Protein AF-0000000075603820 (afdb_homodimer)

Structure (mmCIF, N/CA/C/O backbone):
data_AF-0000000075603820-model_v1
#
loop_
_entity.id
_entity.type
_entity.pdbx_description
1 polymer 'MADS-box domain-containing protein'
#
loop_
_atom_site.group_PDB
_atom_site.id
_atom_site.type_symbol
_atom_site.label_atom_id
_atom_site.label_alt_id
_atom_site.label_comp_id
_atom_site.label_asym_id
_atom_site.label_entity_id
_atom_site.label_seq_id
_atom_site.pdbx_PDB_ins_code
_atom_site.Cartn_x
_atom_site.Cartn_y
_atom_site.Cartn_z
_atom_site.occupancy
_atom_site.B_iso_or_equiv
_atom_site.auth_seq_id
_atom_site.auth_comp_id
_atom_site.auth_asym_id
_atom_site.auth_atom_id
_atom_site.pdbx_PDB_model_num
ATOM 1 N N . MET A 1 1 ? -20.125 -0.866 -19.422 1 30.14 1 MET A N 1
ATOM 2 C CA . MET A 1 1 ? -19.5 -2.16 -19.172 1 30.14 1 MET A CA 1
ATOM 3 C C . MET A 1 1 ? -19.734 -2.625 -17.75 1 30.14 1 MET A C 1
ATOM 5 O O . MET A 1 1 ? -19.328 -1.953 -16.797 1 30.14 1 MET A O 1
ATOM 9 N N . VAL A 1 2 ? -20.828 -3.195 -17.359 1 30.56 2 VAL A N 1
ATOM 10 C CA . VAL A 1 2 ? -21.281 -3.779 -16.094 1 30.56 2 VAL A CA 1
ATOM 11 C C . VAL A 1 2 ? -20.156 -4.578 -15.461 1 30.56 2 VAL A C 1
ATOM 13 O O . VAL A 1 2 ? -19.656 -5.539 -16.047 1 30.56 2 VAL A O 1
ATOM 16 N N . ARG A 1 3 ? -19.062 -3.973 -15.102 1 40.84 3 ARG A N 1
ATOM 17 C CA . ARG A 1 3 ? -17.906 -4.805 -14.773 1 40.84 3 ARG A CA 1
ATOM 18 C C . ARG A 1 3 ? -18.312 -6.004 -13.93 1 40.84 3 ARG A C 1
ATOM 20 O O . ARG A 1 3 ? -18.969 -5.844 -12.898 1 40.84 3 ARG A O 1
ATOM 27 N N . GLY A 1 4 ? -19.016 -6.898 -14.445 1 41.66 4 GLY A N 1
ATOM 28 C CA . GLY A 1 4 ? -19.328 -8.125 -13.734 1 41.66 4 GLY A CA 1
ATOM 29 C C . GLY A 1 4 ? -18.328 -8.461 -12.641 1 41.66 4 GLY A C 1
ATOM 30 O O . GLY A 1 4 ? -17.203 -7.953 -12.648 1 41.66 4 GLY A O 1
ATOM 31 N N . LYS A 1 5 ? -18.906 -8.836 -11.477 1 56.19 5 LYS A N 1
ATOM 32 C CA . LYS A 1 5 ? -18.078 -9.242 -10.352 1 56.19 5 LYS A CA 1
ATOM 33 C C . LYS A 1 5 ? -17 -10.234 -10.797 1 56.19 5 LYS A C 1
ATOM 35 O O . LYS A 1 5 ? -17.281 -11.422 -10.961 1 56.19 5 LYS A O 1
ATOM 40 N N . VAL A 1 6 ? -16.25 -9.922 -11.852 1 62.44 6 VAL A N 1
ATOM 41 C CA . VAL A 1 6 ? -15.211 -10.875 -12.258 1 62.44 6 VAL A CA 1
ATOM 42 C C . VAL A 1 6 ? -14.273 -11.156 -11.094 1 62.44 6 VAL A C 1
ATOM 44 O O . VAL A 1 6 ? -13.867 -10.234 -10.375 1 62.44 6 VAL A O 1
ATOM 47 N N . GLN A 1 7 ? -14.281 -12.43 -10.734 1 79.88 7 GLN A N 1
ATOM 48 C CA . GLN A 1 7 ? -13.352 -12.891 -9.703 1 79.88 7 GLN A CA 1
ATOM 49 C C . GLN A 1 7 ? -11.906 -12.625 -10.109 1 79.88 7 GLN A C 1
ATOM 51 O O . GLN A 1 7 ? -11.516 -12.883 -11.25 1 79.88 7 GLN A O 1
ATOM 56 N N . MET A 1 8 ? -11.297 -11.93 -9.281 1 89.38 8 MET A N 1
ATOM 57 C CA . MET A 1 8 ? -9.867 -11.695 -9.516 1 89.38 8 MET A CA 1
ATOM 58 C C . MET A 1 8 ? -9.086 -13.008 -9.438 1 89.38 8 MET A C 1
ATOM 60 O O . MET A 1 8 ? -9.211 -13.75 -8.469 1 89.38 8 MET A O 1
ATOM 64 N N . ARG A 1 9 ? -8.453 -13.273 -10.617 1 93.19 9 ARG A N 1
ATOM 65 C CA . ARG A 1 9 ? -7.586 -14.445 -10.633 1 93.19 9 ARG A CA 1
ATOM 66 C C . ARG A 1 9 ? -6.176 -14.078 -11.078 1 93.19 9 ARG A C 1
ATOM 68 O O . ARG A 1 9 ? -5.98 -13.086 -11.789 1 93.19 9 ARG A O 1
ATOM 75 N N . ARG A 1 10 ? -5.309 -14.984 -10.641 1 95.5 10 ARG A N 1
ATOM 76 C CA . ARG A 1 10 ? -3.918 -14.797 -11.039 1 95.5 10 ARG A CA 1
ATOM 77 C C . ARG A 1 10 ? -3.766 -14.844 -12.555 1 95.5 10 ARG A C 1
ATOM 79 O O . ARG A 1 10 ? -4.371 -15.68 -13.219 1 95.5 10 ARG A O 1
ATOM 86 N N . ILE A 1 11 ? -2.98 -13.938 -13.031 1 96.62 11 ILE A N 1
ATOM 87 C CA . ILE A 1 11 ? -2.688 -13.914 -14.461 1 96.62 11 ILE A CA 1
ATOM 88 C C . ILE A 1 11 ? -1.784 -15.094 -14.82 1 96.62 11 ILE A C 1
ATOM 90 O O . ILE A 1 11 ? -0.692 -15.242 -14.266 1 96.62 11 ILE A O 1
ATOM 94 N N . GLU A 1 12 ? -2.139 -15.891 -15.758 1 96.44 12 GLU A N 1
ATOM 95 C CA . GLU A 1 12 ? -1.44 -17.125 -16.094 1 96.44 12 GLU A CA 1
ATOM 96 C C . GLU A 1 12 ? -0.228 -16.859 -16.984 1 96.44 12 GLU A C 1
ATOM 98 O O . GLU A 1 12 ? 0.826 -17.469 -16.812 1 96.44 12 GLU A O 1
ATOM 103 N N . ASN A 1 13 ? -0.361 -16.031 -17.969 1 96.75 13 ASN A N 1
ATOM 104 C CA . ASN A 1 13 ? 0.764 -15.688 -18.828 1 96.75 13 ASN A CA 1
ATOM 105 C C . ASN A 1 13 ? 1.834 -14.906 -18.078 1 96.75 13 ASN A C 1
ATOM 107 O O . ASN A 1 13 ? 1.575 -13.797 -17.594 1 96.75 13 ASN A O 1
ATOM 111 N N . PRO A 1 14 ? 3.01 -15.438 -17.984 1 95 14 PRO A N 1
ATOM 112 C CA . PRO A 1 14 ? 4.047 -14.797 -17.172 1 95 14 PRO A CA 1
ATOM 113 C C . PRO A 1 14 ? 4.449 -13.422 -17.703 1 95 14 PRO A C 1
ATOM 115 O O . PRO A 1 14 ? 4.781 -12.531 -16.922 1 95 14 PRO A O 1
ATOM 118 N N . VAL A 1 15 ? 4.438 -13.297 -18.969 1 96.25 15 VAL A N 1
ATOM 119 C CA . VAL A 1 15 ? 4.824 -12.016 -19.578 1 96.25 15 VAL A CA 1
ATOM 120 C C . VAL A 1 15 ? 3.812 -10.938 -19.188 1 96.25 15 VAL A C 1
ATOM 122 O O . VAL A 1 15 ? 4.195 -9.859 -18.734 1 96.25 15 VAL A O 1
ATOM 125 N N . HIS A 1 16 ? 2.57 -11.188 -19.281 1 97.06 16 HIS A N 1
ATOM 126 C CA . HIS A 1 16 ? 1.518 -10.25 -18.906 1 97.06 16 HIS A CA 1
ATOM 127 C C . HIS A 1 16 ? 1.512 -9.992 -17.406 1 97.06 16 HIS A C 1
ATOM 129 O O . HIS A 1 16 ? 1.291 -8.867 -16.969 1 97.06 16 HIS A O 1
ATOM 135 N N . ARG A 1 17 ? 1.738 -11.07 -16.688 1 96.75 17 ARG A N 1
ATOM 136 C CA . ARG A 1 17 ? 1.768 -10.945 -15.242 1 96.75 17 ARG A CA 1
ATOM 137 C C . ARG A 1 17 ? 2.869 -9.992 -14.789 1 96.75 17 ARG A C 1
ATOM 139 O O . ARG A 1 17 ? 2.662 -9.172 -13.898 1 96.75 17 ARG A O 1
ATOM 146 N N . ARG A 1 18 ? 3.91 -10.062 -15.391 1 95.5 18 ARG A N 1
ATOM 147 C CA . ARG A 1 18 ? 5.039 -9.203 -15.055 1 95.5 18 ARG A CA 1
ATOM 148 C C . ARG A 1 18 ? 4.738 -7.746 -15.406 1 95.5 18 ARG A C 1
ATOM 150 O O . ARG A 1 18 ? 5.043 -6.844 -14.625 1 95.5 18 ARG A O 1
ATOM 157 N N . VAL A 1 19 ? 4.145 -7.594 -16.578 1 97.31 19 VAL A N 1
ATOM 158 C CA . VAL A 1 19 ? 3.828 -6.238 -17.016 1 97.31 19 VAL A CA 1
ATOM 159 C C . VAL A 1 19 ? 2.793 -5.621 -16.078 1 97.31 19 VAL A C 1
ATOM 161 O O . VAL A 1 19 ? 2.932 -4.473 -15.656 1 97.31 19 VAL A O 1
ATOM 164 N N . THR A 1 20 ? 1.79 -6.395 -15.758 1 97.31 20 THR A N 1
ATOM 165 C CA . THR A 1 20 ? 0.763 -5.922 -14.844 1 97.31 20 THR A CA 1
ATOM 166 C C . THR A 1 20 ? 1.361 -5.621 -13.469 1 97.31 20 THR A C 1
ATOM 168 O O . THR A 1 20 ? 1.045 -4.598 -12.859 1 97.31 20 THR A O 1
ATOM 171 N N . PHE A 1 21 ? 2.203 -6.449 -13.031 1 97.25 21 PHE A N 1
ATOM 172 C CA . PHE A 1 21 ? 2.852 -6.25 -11.734 1 97.25 21 PHE A CA 1
ATOM 173 C C . PHE A 1 21 ? 3.555 -4.898 -11.688 1 97.25 21 PHE A C 1
ATOM 175 O O . PHE A 1 21 ? 3.367 -4.133 -10.742 1 97.25 21 PHE A O 1
ATOM 182 N N . CYS A 1 22 ? 4.223 -4.543 -12.703 1 96.25 22 CYS A N 1
ATOM 183 C CA . CYS A 1 22 ? 4.977 -3.293 -12.734 1 96.25 22 CYS A CA 1
ATOM 184 C C . CYS A 1 22 ? 4.039 -2.092 -12.727 1 96.25 22 CYS A C 1
ATOM 186 O O . CYS A 1 22 ? 4.254 -1.133 -11.984 1 96.25 22 CYS A O 1
ATOM 188 N N . LYS A 1 23 ? 3.094 -2.256 -13.469 1 97.19 23 LYS A N 1
ATOM 189 C CA . LYS A 1 23 ? 2.164 -1.137 -13.578 1 97.19 23 LYS A CA 1
ATOM 190 C C . LYS A 1 23 ? 1.404 -0.92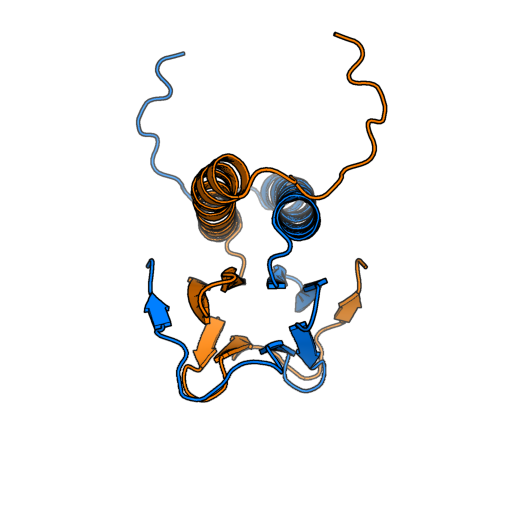3 -12.273 1 97.19 23 LYS A C 1
ATOM 192 O O . LYS A 1 23 ? 1.298 0.205 -11.789 1 97.19 23 LYS A O 1
ATOM 197 N N . ARG A 1 24 ? 0.949 -1.973 -11.781 1 97.69 24 ARG A N 1
ATOM 198 C CA . ARG A 1 24 ? 0.119 -1.865 -10.586 1 97.69 24 ARG A CA 1
ATOM 199 C C . ARG A 1 24 ? 0.962 -1.518 -9.359 1 97.69 24 ARG A C 1
ATOM 201 O O . ARG A 1 24 ? 0.504 -0.803 -8.469 1 97.69 24 ARG A O 1
ATOM 208 N N . ARG A 1 25 ? 2.07 -2.09 -9.312 1 96.12 25 ARG A N 1
ATOM 209 C CA . ARG A 1 25 ? 2.945 -1.755 -8.195 1 96.12 25 ARG A CA 1
ATOM 210 C C . ARG A 1 25 ? 3.234 -0.258 -8.156 1 96.12 25 ARG A C 1
ATOM 212 O O . ARG A 1 25 ? 3.156 0.368 -7.098 1 96.12 25 ARG A O 1
ATOM 219 N N . GLU A 1 26 ? 3.518 0.33 -9.281 1 96.31 26 GLU A N 1
ATOM 220 C CA . GLU A 1 26 ? 3.781 1.764 -9.359 1 96.31 26 GLU A CA 1
ATOM 221 C C . GLU A 1 26 ? 2.557 2.572 -8.938 1 96.31 26 GLU A C 1
ATOM 223 O O . GLU A 1 26 ? 2.676 3.553 -8.203 1 96.31 26 GLU A O 1
ATOM 228 N N . GLY A 1 27 ? 1.451 2.135 -9.422 1 97.06 27 GLY A N 1
ATOM 229 C CA . GLY A 1 27 ? 0.213 2.801 -9.055 1 97.06 27 GLY A CA 1
ATOM 230 C C . GLY A 1 27 ? -0.067 2.756 -7.562 1 97.06 27 GLY A C 1
ATOM 231 O O . GLY A 1 27 ? -0.501 3.75 -6.977 1 97.06 27 GLY A O 1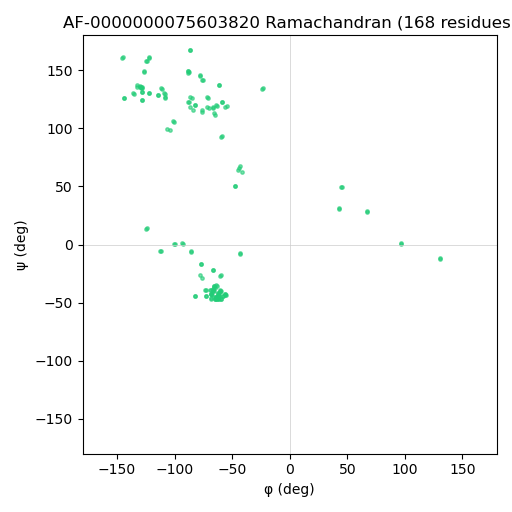
ATOM 232 N N . LEU A 1 28 ? 0.196 1.673 -6.969 1 97.81 28 LEU A N 1
ATOM 233 C CA . LEU A 1 28 ? -0.033 1.489 -5.539 1 97.81 28 LEU A CA 1
ATOM 234 C C . LEU A 1 28 ? 0.849 2.428 -4.723 1 97.81 28 LEU A C 1
ATOM 236 O O . LEU A 1 28 ? 0.364 3.111 -3.816 1 97.81 28 LEU A O 1
ATOM 240 N N . LEU A 1 29 ? 2.109 2.475 -5.09 1 97.06 29 LEU A N 1
ATOM 241 C CA . LEU A 1 29 ? 3.051 3.316 -4.355 1 97.06 29 LEU A CA 1
ATOM 242 C C . LEU A 1 29 ? 2.701 4.793 -4.516 1 97.06 29 LEU A C 1
ATOM 244 O O . LEU A 1 29 ? 2.805 5.566 -3.562 1 97.06 29 LEU A O 1
ATOM 248 N N . LYS A 1 30 ? 2.246 5.117 -5.688 1 96.25 30 LYS A N 1
ATOM 249 C CA . LYS A 1 30 ? 1.826 6.492 -5.93 1 96.25 30 LYS A CA 1
ATOM 250 C C . LYS A 1 30 ? 0.643 6.871 -5.043 1 96.25 30 LYS A C 1
ATOM 252 O O . LYS A 1 30 ? 0.641 7.938 -4.422 1 96.25 30 LYS A O 1
ATOM 257 N N . LYS A 1 31 ? -0.283 5.996 -5.004 1 97.31 31 LYS A N 1
ATOM 258 C CA . LYS A 1 31 ? -1.475 6.266 -4.207 1 97.31 31 LYS A CA 1
ATOM 259 C C . LYS A 1 31 ? -1.137 6.336 -2.721 1 97.31 31 LYS A C 1
ATOM 261 O O . LYS A 1 31 ? -1.752 7.098 -1.972 1 97.31 31 LYS A O 1
ATOM 266 N N . ALA A 1 32 ? -0.251 5.551 -2.332 1 97.5 32 ALA A N 1
ATOM 267 C CA . ALA A 1 32 ? 0.186 5.582 -0.939 1 97.5 32 ALA A CA 1
ATOM 268 C C . ALA A 1 32 ? 0.839 6.918 -0.598 1 97.5 32 ALA A C 1
ATOM 270 O O . ALA A 1 32 ? 0.571 7.496 0.459 1 97.5 32 ALA A O 1
ATOM 271 N N . ARG A 1 33 ? 1.686 7.395 -1.446 1 96.25 33 ARG A N 1
ATOM 272 C CA . ARG A 1 33 ? 2.336 8.688 -1.236 1 96.25 33 ARG A CA 1
ATOM 273 C C . ARG A 1 33 ? 1.313 9.812 -1.194 1 96.25 33 ARG A C 1
ATOM 275 O O . ARG A 1 33 ? 1.405 10.711 -0.353 1 96.25 33 ARG A O 1
ATOM 282 N N . GLU A 1 34 ? 0.442 9.766 -2.047 1 96.38 34 GLU A N 1
ATOM 283 C CA . GLU A 1 34 ? -0.613 10.773 -2.084 1 96.38 34 GLU A CA 1
ATOM 284 C C . GLU A 1 34 ? -1.412 10.781 -0.784 1 96.38 34 GLU A C 1
ATOM 286 O O . GLU A 1 34 ? -1.713 11.852 -0.242 1 96.38 34 GLU A O 1
ATOM 291 N N . LEU A 1 35 ? -1.752 9.625 -0.39 1 97 35 LEU A N 1
ATOM 292 C CA . LEU A 1 35 ? -2.479 9.516 0.871 1 97 35 LEU A CA 1
ATOM 293 C C . LEU A 1 35 ? -1.695 10.164 2.008 1 97 35 LEU A C 1
ATOM 295 O O . LEU A 1 35 ? -2.266 10.891 2.824 1 97 35 LEU A O 1
ATOM 299 N N . SER A 1 36 ? -0.438 9.914 2.014 1 96.5 36 SER A N 1
ATOM 300 C CA . SER A 1 36 ? 0.429 10.469 3.047 1 96.5 36 SER A CA 1
ATOM 301 C C . SER A 1 36 ? 0.434 11.992 3.002 1 96.5 36 SER A C 1
ATOM 303 O O . SER A 1 36 ? 0.294 12.656 4.035 1 96.5 36 SER A O 1
ATOM 305 N N . VAL A 1 37 ? 0.573 12.57 1.875 1 95.81 37 VAL A N 1
ATOM 306 C CA . VAL A 1 37 ? 0.689 14.023 1.721 1 95.81 37 VAL A CA 1
ATOM 307 C C . VAL A 1 37 ? -0.669 14.68 1.963 1 95.81 37 VAL A C 1
ATOM 309 O O . VAL A 1 37 ? -0.771 15.648 2.715 1 95.81 37 VAL A O 1
ATOM 312 N N . LEU A 1 38 ? -1.699 14.141 1.434 1 96.12 38 LEU A N 1
ATOM 313 C CA . LEU A 1 38 ? -3.021 14.75 1.517 1 96.12 38 LEU A CA 1
ATOM 314 C C . LEU A 1 38 ? -3.551 14.711 2.945 1 96.12 38 LEU A C 1
ATOM 316 O O . LEU A 1 38 ? -4.195 15.656 3.4 1 96.12 38 LEU A O 1
ATOM 320 N N . CYS A 1 39 ? -3.275 13.633 3.564 1 96.81 39 CYS A N 1
ATOM 321 C CA . CYS A 1 39 ? -3.936 13.438 4.848 1 96.81 39 CYS A CA 1
ATOM 322 C C . CYS A 1 39 ? -2.93 13.492 5.992 1 96.81 39 CYS A C 1
ATOM 324 O O . CYS A 1 39 ? -3.299 13.336 7.16 1 96.81 39 CYS A O 1
ATOM 326 N N . GLY A 1 40 ? -1.746 13.578 5.68 1 94.19 40 GLY A N 1
ATOM 327 C CA . GLY A 1 40 ? -0.731 13.578 6.723 1 94.19 40 GLY A CA 1
ATOM 328 C C . GLY A 1 40 ? -0.624 12.258 7.453 1 94.19 40 GLY A C 1
ATOM 329 O O . GLY A 1 40 ? -0.369 12.227 8.656 1 94.19 40 GLY A O 1
ATOM 330 N N . ALA A 1 41 ? -0.941 11.258 6.777 1 94.31 41 ALA A N 1
ATOM 331 C CA . ALA A 1 41 ? -0.934 9.93 7.379 1 94.31 41 ALA A CA 1
ATOM 332 C C . ALA A 1 41 ? 0.439 9.273 7.25 1 94.31 41 ALA A C 1
ATOM 334 O O . ALA A 1 41 ? 1.193 9.586 6.32 1 94.31 41 ALA A O 1
ATOM 335 N N . ASP A 1 42 ? 0.821 8.461 8.156 1 93.62 42 ASP A N 1
ATOM 336 C CA . ASP A 1 42 ? 1.977 7.574 8.023 1 93.62 42 ASP A CA 1
ATOM 337 C C . ASP A 1 42 ? 1.617 6.309 7.25 1 93.62 42 ASP A C 1
ATOM 339 O O . ASP A 1 42 ? 0.766 5.531 7.684 1 93.62 42 ASP A O 1
ATOM 343 N N . VAL A 1 43 ? 2.299 6.129 6.156 1 95.38 43 VAL A N 1
ATOM 344 C CA . VAL A 1 43 ? 1.949 5.008 5.289 1 95.38 43 VAL A CA 1
ATOM 345 C C . VAL A 1 43 ? 3.197 4.184 4.98 1 95.38 43 VAL A C 1
ATOM 347 O O . VAL A 1 43 ? 4.246 4.738 4.645 1 95.38 43 VAL A O 1
ATOM 350 N N . GLY A 1 44 ? 3.143 2.873 5.133 1 94.81 44 GLY A N 1
ATOM 351 C CA . GLY A 1 44 ? 4.164 1.919 4.734 1 94.81 44 GLY A CA 1
ATOM 352 C C . GLY A 1 44 ? 3.654 0.866 3.77 1 94.81 44 GLY A C 1
ATOM 353 O O . GLY A 1 44 ? 2.59 0.283 3.984 1 94.81 44 GLY A O 1
ATOM 354 N N . VAL A 1 45 ? 4.359 0.667 2.682 1 95.56 45 VAL A N 1
ATOM 355 C CA . VAL A 1 45 ? 4.023 -0.363 1.702 1 95.56 45 VAL A CA 1
ATOM 356 C C . VAL A 1 45 ? 5.262 -1.197 1.384 1 95.56 45 VAL A C 1
ATOM 358 O O . VAL A 1 45 ? 6.355 -0.655 1.205 1 95.56 45 VAL A O 1
ATOM 361 N N . ILE A 1 46 ? 5.062 -2.463 1.335 1 93.19 46 ILE A N 1
ATOM 362 C CA . ILE A 1 46 ? 6.137 -3.363 0.939 1 93.19 46 ILE A CA 1
ATOM 363 C C . ILE A 1 46 ? 5.602 -4.41 -0.035 1 93.19 46 ILE A C 1
ATOM 365 O O . ILE A 1 46 ? 4.543 -5 0.196 1 93.19 46 ILE A O 1
ATOM 369 N N . ILE A 1 47 ? 6.301 -4.574 -1.139 1 93.88 47 ILE A N 1
ATOM 370 C CA . ILE A 1 47 ? 5.883 -5.496 -2.189 1 93.88 47 ILE A CA 1
ATOM 371 C C . ILE A 1 47 ? 7.043 -6.418 -2.555 1 93.88 47 ILE A C 1
ATOM 373 O O . ILE A 1 47 ? 8.172 -5.961 -2.762 1 93.88 47 ILE A O 1
ATOM 377 N N . PHE A 1 48 ? 6.715 -7.66 -2.668 1 90.75 48 PHE A N 1
ATOM 378 C CA . PHE A 1 48 ? 7.723 -8.633 -3.068 1 90.75 48 PHE A CA 1
ATOM 379 C C . PHE A 1 48 ? 7.391 -9.227 -4.43 1 90.75 48 PHE A C 1
ATOM 381 O O . PHE A 1 48 ? 6.273 -9.703 -4.652 1 90.75 48 PHE A O 1
ATOM 388 N N . SER A 1 49 ? 8.391 -9.164 -5.266 1 87 49 SER A N 1
ATOM 389 C CA . SER A 1 49 ? 8.195 -9.758 -6.582 1 87 49 SER A CA 1
ATOM 390 C C . SER A 1 49 ? 8.539 -11.242 -6.574 1 87 49 SER A C 1
ATOM 392 O O . SER A 1 49 ? 9.117 -11.75 -5.609 1 87 49 SER A O 1
ATOM 394 N N . SER A 1 50 ? 8.117 -11.906 -7.707 1 84.62 50 SER A N 1
ATOM 395 C CA . SER A 1 50 ? 8.422 -13.32 -7.859 1 84.62 50 SER A CA 1
ATOM 396 C C . SER A 1 50 ? 9.922 -13.547 -8.023 1 84.62 50 SER A C 1
ATOM 398 O O . SER A 1 50 ? 10.43 -14.641 -7.758 1 84.62 50 SER A O 1
ATOM 400 N N . THR A 1 51 ? 10.586 -12.539 -8.43 1 81.38 51 THR A N 1
ATOM 401 C CA . THR A 1 51 ? 12.023 -12.656 -8.641 1 81.38 51 THR A CA 1
ATOM 402 C C . THR A 1 51 ? 12.781 -12.398 -7.34 1 81.38 51 THR A C 1
ATOM 404 O O . THR A 1 51 ? 14.008 -12.492 -7.301 1 81.38 51 THR A O 1
ATOM 407 N N . GLY A 1 52 ? 12.109 -11.992 -6.277 1 78.12 52 GLY A N 1
ATOM 408 C CA . GLY A 1 52 ? 12.742 -11.742 -4.992 1 78.12 52 GLY A CA 1
ATOM 409 C C . GLY A 1 52 ? 13.07 -10.281 -4.77 1 78.12 52 GLY A C 1
ATOM 410 O O . GLY A 1 52 ? 13.664 -9.922 -3.748 1 78.12 52 GLY A O 1
ATOM 411 N N . ARG A 1 53 ? 12.734 -9.516 -5.715 1 85.62 53 ARG A N 1
ATOM 412 C CA . ARG A 1 53 ? 12.969 -8.086 -5.547 1 85.62 53 ARG A CA 1
ATOM 413 C C . ARG A 1 53 ? 11.945 -7.469 -4.602 1 85.62 53 ARG A C 1
ATOM 415 O O . ARG A 1 53 ? 10.758 -7.816 -4.652 1 85.62 53 ARG A O 1
ATOM 422 N N . VAL A 1 54 ? 12.508 -6.508 -3.762 1 89.75 54 VAL A N 1
ATOM 423 C CA . VAL A 1 54 ? 11.625 -5.852 -2.801 1 89.75 54 VAL A CA 1
ATOM 424 C C . VAL A 1 54 ? 11.383 -4.406 -3.232 1 89.75 54 VAL A C 1
ATOM 426 O O . VAL A 1 54 ? 12.32 -3.68 -3.561 1 89.75 54 VAL A O 1
ATOM 429 N N . HIS A 1 55 ? 10.141 -4 -3.34 1 92.19 55 HIS A N 1
ATOM 430 C CA . HIS A 1 55 ? 9.727 -2.621 -3.549 1 92.19 55 HIS A CA 1
ATOM 431 C C . HIS A 1 55 ? 9.016 -2.07 -2.316 1 92.19 55 HIS A C 1
ATOM 433 O O . HIS A 1 55 ? 8.195 -2.762 -1.705 1 92.19 55 HIS A O 1
ATOM 439 N N . ASP A 1 56 ? 9.414 -0.838 -1.94 1 90.81 56 ASP A N 1
ATOM 440 C CA . ASP A 1 56 ? 8.844 -0.347 -0.69 1 90.81 56 ASP A CA 1
ATOM 441 C C . ASP A 1 56 ? 8.617 1.162 -0.745 1 90.81 56 ASP A C 1
ATOM 443 O O . ASP A 1 56 ? 9.117 1.837 -1.649 1 90.81 56 ASP A O 1
ATOM 447 N N . LEU A 1 57 ? 7.754 1.631 0.154 1 93.75 57 LEU A N 1
ATOM 448 C CA . LEU A 1 57 ? 7.508 3.039 0.442 1 93.75 57 LEU A CA 1
ATOM 449 C C . LEU A 1 57 ? 7.238 3.252 1.928 1 93.75 57 LEU A C 1
ATOM 451 O O . LEU A 1 57 ? 6.461 2.51 2.535 1 93.75 57 LEU A O 1
ATOM 455 N N . ALA A 1 58 ? 7.977 4.121 2.502 1 93.38 58 ALA A N 1
ATOM 456 C CA . ALA A 1 58 ? 7.766 4.496 3.896 1 93.38 58 ALA A CA 1
ATOM 457 C C . ALA A 1 58 ? 7.668 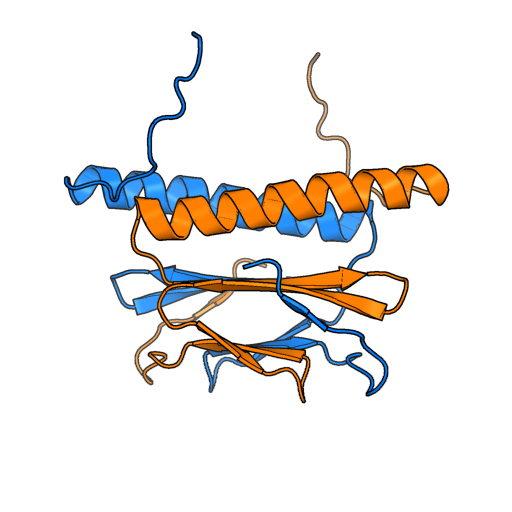6.012 4.047 1 93.38 58 ALA A C 1
ATOM 459 O O . ALA A 1 58 ? 8.586 6.738 3.67 1 93.38 58 ALA A O 1
ATOM 460 N N . THR A 1 59 ? 6.547 6.465 4.652 1 92.56 59 THR A N 1
ATOM 461 C CA . THR A 1 59 ? 6.363 7.906 4.793 1 92.56 59 THR A CA 1
ATOM 462 C C . THR A 1 59 ? 6.184 8.289 6.262 1 92.56 59 THR A C 1
ATOM 464 O O . THR A 1 59 ? 5.715 7.477 7.062 1 92.56 59 THR A O 1
ATOM 467 N N . ASN A 1 60 ? 6.391 9.562 6.578 1 86.06 60 ASN A N 1
ATOM 468 C CA . ASN A 1 60 ? 6.051 10.305 7.789 1 86.06 60 ASN A CA 1
ATOM 469 C C . ASN A 1 60 ? 6.352 9.492 9.047 1 86.06 60 ASN A C 1
ATOM 471 O O . ASN A 1 60 ? 5.52 9.414 9.953 1 86.06 60 ASN A O 1
ATOM 475 N N . GLY A 1 61 ? 7.27 8.664 9.117 1 81.88 61 GLY A N 1
ATOM 476 C CA . GLY A 1 61 ? 7.637 7.977 10.344 1 81.88 61 GLY A CA 1
ATOM 477 C C . GLY A 1 61 ? 7.75 6.473 10.172 1 81.88 61 GLY A C 1
ATOM 478 O O . GLY A 1 61 ? 8.117 5.762 11.117 1 81.88 61 GLY A O 1
ATOM 479 N N . CYS A 1 62 ? 7.297 6.105 9.156 1 88.81 62 CYS A N 1
ATOM 480 C CA . CYS A 1 62 ? 7.555 4.699 8.867 1 88.81 62 CYS A CA 1
ATOM 481 C C . CYS A 1 62 ? 8.984 4.504 8.359 1 88.81 62 CYS A C 1
ATOM 483 O O . CYS A 1 62 ? 9.547 5.387 7.715 1 88.81 62 CYS A O 1
ATOM 485 N N . VAL A 1 63 ? 9.508 3.322 8.773 1 88.06 63 VAL A N 1
ATOM 486 C CA . VAL A 1 63 ? 10.875 3.025 8.367 1 88.06 63 VAL A CA 1
ATOM 487 C C . VAL A 1 63 ? 10.953 1.599 7.824 1 88.06 63 VAL A C 1
ATOM 489 O O . VAL A 1 63 ? 10.328 0.685 8.375 1 88.06 63 VAL A O 1
ATOM 492 N N . LEU A 1 64 ? 11.648 1.559 6.758 1 85.69 64 LEU A N 1
ATOM 493 C CA . LEU A 1 64 ? 11.938 0.229 6.23 1 85.69 64 LEU A CA 1
ATOM 494 C C . LEU A 1 64 ? 13.164 -0.375 6.906 1 85.69 64 LEU A C 1
ATOM 496 O O . LEU A 1 64 ? 14.188 0.291 7.047 1 85.69 64 LEU A O 1
ATOM 500 N N . GLN A 1 65 ? 12.977 -1.49 7.402 1 83.81 65 GLN A N 1
ATOM 501 C CA . GLN A 1 65 ? 14.102 -2.252 7.93 1 83.81 65 GLN A CA 1
ATOM 502 C C . GLN A 1 65 ? 14.555 -3.318 6.938 1 83.81 65 GLN A C 1
ATOM 504 O O . GLN A 1 65 ? 13.898 -4.348 6.777 1 83.81 65 GLN A O 1
ATOM 509 N N . ASN A 1 66 ? 15.625 -3.104 6.305 1 75.94 66 ASN A N 1
ATOM 510 C CA . ASN A 1 66 ? 16.125 -3.914 5.199 1 75.94 66 ASN A CA 1
ATOM 511 C C . ASN A 1 66 ? 16.516 -5.316 5.664 1 75.94 66 ASN A C 1
ATOM 513 O O . ASN A 1 66 ? 16.297 -6.293 4.949 1 75.94 66 ASN A O 1
ATOM 517 N N . SER A 1 67 ? 17.109 -5.324 6.875 1 74.19 67 SER A N 1
ATOM 518 C CA . SER A 1 67 ? 17.609 -6.602 7.379 1 74.19 67 SER A CA 1
ATOM 519 C C . SER A 1 67 ? 16.469 -7.613 7.516 1 74.19 67 SER A C 1
ATOM 521 O O . SER A 1 67 ? 16.672 -8.812 7.328 1 74.19 67 SER A O 1
ATOM 523 N N . CYS A 1 68 ? 15.266 -7.188 7.719 1 71.25 68 CYS A N 1
ATOM 524 C CA . CYS A 1 68 ? 14.156 -8.109 7.934 1 71.25 68 CYS A CA 1
ATOM 525 C C . CYS A 1 68 ? 13.039 -7.855 6.926 1 71.25 68 CYS A C 1
ATOM 527 O O . CYS A 1 68 ? 11.984 -8.492 6.992 1 71.25 68 CYS A O 1
ATOM 529 N N . CYS A 1 69 ? 13.305 -7.164 5.977 1 80.75 69 CYS A N 1
ATOM 530 C CA . CYS A 1 69 ? 12.297 -6.828 4.98 1 80.75 69 CYS A CA 1
ATOM 531 C C . CYS A 1 69 ? 10.984 -6.422 5.645 1 80.75 69 CYS A C 1
ATOM 533 O O . CYS A 1 69 ? 9.938 -7.02 5.387 1 80.75 69 CYS A O 1
ATOM 535 N N . SER A 1 70 ? 11.102 -5.484 6.652 1 85.94 70 SER A N 1
ATOM 536 C CA . SER A 1 70 ? 9.938 -5.094 7.434 1 85.94 70 SER A CA 1
ATOM 537 C C . SER A 1 70 ? 9.75 -3.58 7.426 1 85.94 70 SER A C 1
ATOM 539 O O . SER A 1 70 ? 10.719 -2.828 7.344 1 85.94 70 SER A O 1
ATOM 541 N N . ILE A 1 71 ? 8.516 -3.178 7.496 1 88.44 71 ILE A N 1
ATOM 542 C CA . ILE A 1 71 ? 8.164 -1.776 7.695 1 88.44 71 ILE A CA 1
ATOM 543 C C . ILE A 1 71 ? 7.613 -1.578 9.109 1 88.44 71 ILE A C 1
ATOM 545 O O . ILE A 1 71 ? 6.758 -2.342 9.562 1 88.44 71 ILE A O 1
ATOM 549 N N . VAL A 1 72 ? 8.156 -0.588 9.805 1 86.81 72 VAL A N 1
ATOM 550 C CA . VAL A 1 72 ? 7.777 -0.329 11.188 1 86.81 72 VAL A CA 1
ATOM 551 C C . VAL A 1 72 ? 7.398 1.142 11.352 1 86.81 72 VAL A C 1
ATOM 553 O O . VAL A 1 72 ? 7.953 2.012 10.68 1 86.81 72 VAL A O 1
ATOM 556 N N . ASN A 1 73 ? 6.289 1.327 12.07 1 84.81 73 ASN A N 1
ATOM 557 C CA . ASN A 1 73 ? 5.988 2.691 12.492 1 84.81 73 ASN A CA 1
ATOM 558 C C . ASN A 1 73 ? 6.648 3.023 13.82 1 84.81 73 ASN A C 1
ATOM 5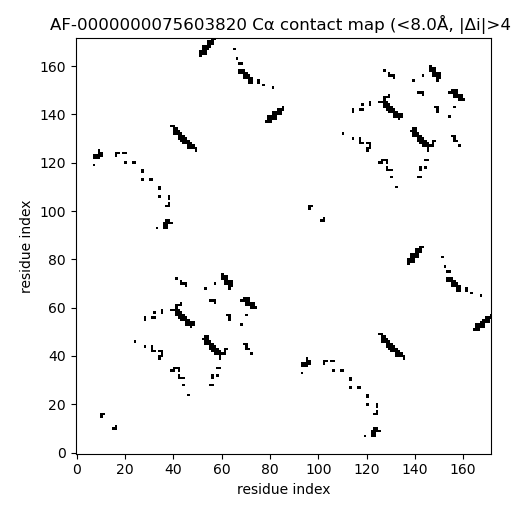60 O O . ASN A 1 73 ? 6.453 2.314 14.812 1 84.81 73 ASN A O 1
ATOM 564 N N . LEU A 1 74 ? 7.418 4.012 13.82 1 81.75 74 LEU A N 1
ATOM 565 C CA . LEU A 1 74 ? 8.188 4.363 15.008 1 81.75 74 LEU A CA 1
ATOM 566 C C . LEU A 1 74 ? 7.301 5.051 16.047 1 81.75 74 LEU A C 1
ATOM 568 O O . LEU A 1 74 ? 7.656 5.121 17.219 1 81.75 74 LEU A O 1
ATOM 572 N N . LYS A 1 75 ? 6.176 5.512 15.664 1 77.06 75 LYS A N 1
ATOM 573 C CA . LYS A 1 75 ? 5.273 6.211 16.578 1 77.06 75 LYS A CA 1
ATOM 574 C C . LYS A 1 75 ? 4.266 5.246 17.188 1 77.06 75 LYS A C 1
ATOM 576 O O . LYS A 1 75 ? 3.406 5.656 17.984 1 77.06 75 LYS A O 1
ATOM 581 N N . CYS A 1 76 ? 4.449 3.977 16.781 1 73.81 76 CYS A N 1
ATOM 582 C CA . CYS A 1 76 ? 3.482 2.994 17.266 1 73.81 76 CYS A CA 1
ATOM 583 C C . CYS A 1 76 ? 3.482 2.932 18.781 1 73.81 76 CYS A C 1
ATOM 585 O O . CYS A 1 76 ? 4.523 2.697 19.391 1 73.81 76 CYS A O 1
ATOM 587 N N . ASP A 1 77 ? 2.678 3.645 19.359 1 68.69 77 ASP A N 1
ATOM 588 C CA . ASP A 1 77 ? 2.539 3.58 20.812 1 68.69 77 ASP A CA 1
ATOM 589 C C . ASP A 1 77 ? 1.538 2.502 21.219 1 68.69 77 ASP A C 1
ATOM 591 O O . ASP A 1 77 ? 0.752 2.033 20.391 1 68.69 77 ASP A O 1
ATOM 595 N N . SER A 1 78 ? 1.802 1.934 22.359 1 62.47 78 SER A N 1
ATOM 596 C CA . SER A 1 78 ? 0.987 0.879 22.953 1 62.47 78 SER A CA 1
ATOM 597 C C . SER A 1 78 ? -0.5 1.197 22.828 1 62.47 78 SER A C 1
ATOM 599 O O . SER A 1 78 ? -1.345 0.325 23.047 1 62.47 78 SER A O 1
ATOM 601 N N . THR A 1 79 ? -0.856 2.336 22.391 1 61.44 79 THR A N 1
ATOM 602 C CA . THR A 1 79 ? -2.275 2.67 22.422 1 61.44 79 THR A CA 1
ATOM 603 C C . THR A 1 79 ? -2.908 2.482 21.047 1 61.44 79 THR A C 1
ATOM 605 O O . THR A 1 79 ? -4.117 2.668 20.891 1 61.44 79 THR A O 1
ATOM 608 N N . SER A 1 80 ? -2.152 2.064 20.109 1 64.62 80 SER A N 1
ATOM 609 C CA . SER A 1 80 ? -2.707 2.002 18.766 1 64.62 80 SER A CA 1
ATOM 610 C C . SER A 1 80 ? -3.637 0.803 18.609 1 64.62 80 SER A C 1
ATOM 612 O O . SER A 1 80 ? -3.316 -0.302 19.047 1 64.62 80 SER A O 1
ATOM 614 N N . GLU A 1 81 ? -4.934 1.113 18.375 1 69.81 81 GLU A N 1
ATOM 615 C CA . GLU A 1 81 ? -5.898 0.055 18.078 1 69.81 81 GLU A CA 1
ATOM 616 C C . GLU A 1 81 ? -5.676 -0.52 16.688 1 69.81 81 GLU A C 1
ATOM 618 O O . GLU A 1 81 ? -5.527 0.227 15.719 1 69.81 81 GLU A O 1
ATOM 623 N N . MET A 1 82 ? -5.359 -1.806 16.594 1 68.06 82 MET A N 1
ATOM 624 C CA . MET A 1 82 ? -5.094 -2.486 15.328 1 68.06 82 MET A CA 1
ATOM 625 C C . MET A 1 82 ? -6.387 -2.998 14.711 1 68.06 82 MET A C 1
ATOM 627 O O . MET A 1 82 ? -7.199 -3.635 15.383 1 68.06 82 MET A O 1
ATOM 631 N N . PHE A 1 83 ? -6.762 -2.459 13.422 1 68.25 83 PHE A N 1
ATOM 632 C CA . PHE A 1 83 ? -7.918 -2.969 12.695 1 68.25 83 PHE A CA 1
ATOM 633 C C . PHE A 1 83 ? -7.477 -3.812 11.508 1 68.25 83 PHE A C 1
ATOM 635 O O . PHE A 1 83 ? -6.625 -3.389 10.719 1 68.25 83 PHE A O 1
ATOM 642 N N . SER A 1 84 ? -7.492 -5.25 11.68 1 62.81 84 SER A N 1
ATOM 643 C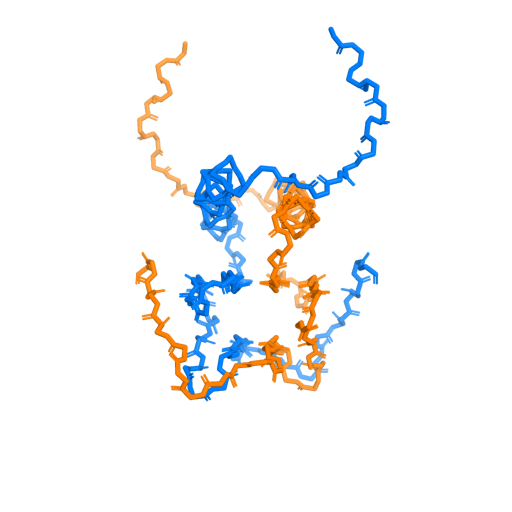 CA . SER A 1 84 ? -7.234 -6.102 10.531 1 62.81 84 SER A CA 1
ATOM 644 C C . SER A 1 84 ? -8.344 -5.98 9.492 1 62.81 84 SER A C 1
ATOM 646 O O . SER A 1 84 ? -9.523 -6.125 9.812 1 62.81 84 SER A O 1
ATOM 648 N N . ILE A 1 85 ? -8.109 -5.441 8.312 1 60.28 85 ILE A N 1
ATOM 649 C CA . ILE A 1 85 ? -9.148 -5.348 7.285 1 60.28 85 ILE A CA 1
ATOM 650 C C . ILE A 1 85 ? -9.328 -6.703 6.609 1 60.28 85 ILE A C 1
ATOM 652 O O . ILE A 1 85 ? -10.359 -6.957 5.98 1 60.28 85 ILE A O 1
ATOM 656 N N . TYR A 1 86 ? -8.32 -7.535 6.582 1 52.44 86 TYR A N 1
ATOM 657 C CA . TYR A 1 86 ? -8.547 -8.797 5.883 1 52.44 86 TYR A CA 1
ATOM 658 C C . TYR A 1 86 ? -8.883 -9.914 6.867 1 52.44 86 TYR A C 1
ATOM 660 O O . TYR A 1 86 ? -8.398 -9.914 8 1 52.44 86 TYR A O 1
ATOM 668 N N . MET B 1 1 ? -9.836 18.953 -18.828 1 28.69 1 MET B N 1
ATOM 669 C CA . MET B 1 1 ? -9.32 19.438 -17.547 1 28.69 1 MET B CA 1
ATOM 670 C C . MET B 1 1 ? -7.832 19.141 -17.406 1 28.69 1 MET B C 1
ATOM 672 O O . MET B 1 1 ? -7.434 17.969 -17.422 1 28.69 1 MET B O 1
ATOM 676 N N . VAL B 1 2 ? -6.906 19.812 -17.938 1 30.98 2 VAL B N 1
ATOM 677 C CA . VAL B 1 2 ? -5.445 19.766 -17.984 1 30.98 2 VAL B CA 1
ATOM 678 C C . VAL B 1 2 ? -4.902 19.484 -16.578 1 30.98 2 VAL B C 1
ATOM 680 O O . VAL B 1 2 ? -5.137 20.234 -15.641 1 30.98 2 VAL B O 1
ATOM 683 N N . ARG B 1 3 ? -5.125 18.375 -16.016 1 41.34 3 ARG B N 1
ATOM 684 C CA . ARG B 1 3 ? -4.859 18.25 -14.594 1 41.34 3 ARG B CA 1
ATOM 685 C C . ARG B 1 3 ? -3.521 18.875 -14.227 1 41.34 3 ARG B C 1
ATOM 687 O O . ARG B 1 3 ? -2.486 18.516 -14.789 1 41.34 3 ARG B O 1
ATOM 694 N N . GLY B 1 4 ? -3.346 20.125 -14.383 1 41.47 4 GLY B N 1
ATOM 695 C CA . GLY B 1 4 ? -2.145 20.812 -13.945 1 41.47 4 GLY B CA 1
ATOM 696 C C . GLY B 1 4 ? -1.423 20.094 -12.82 1 41.47 4 GLY B C 1
ATOM 697 O O . GLY B 1 4 ? -2.01 19.25 -12.133 1 41.47 4 GLY B O 1
ATOM 698 N N . LYS B 1 5 ? -0.085 20 -13.023 1 56.03 5 LYS B N 1
ATOM 699 C CA . LYS B 1 5 ? 0.752 19.375 -12 1 56.03 5 LYS B CA 1
ATOM 700 C C . LYS B 1 5 ? 0.418 19.938 -10.617 1 56.03 5 LYS B C 1
ATOM 702 O O . LYS B 1 5 ? 0.863 21.031 -10.25 1 56.03 5 LYS B O 1
ATOM 707 N N . VAL B 1 6 ? -0.854 19.969 -10.234 1 61.62 6 VAL B N 1
ATOM 708 C CA . VAL B 1 6 ? -1.163 20.5 -8.914 1 61.62 6 VAL B CA 1
ATOM 709 C C . VAL B 1 6 ? -0.356 19.75 -7.855 1 61.62 6 VAL B C 1
ATOM 711 O O . VAL B 1 6 ? -0.25 18.516 -7.902 1 61.62 6 VAL B O 1
ATOM 714 N N . GLN B 1 7 ? 0.456 20.547 -7.176 1 79.56 7 GLN B N 1
ATOM 715 C CA . GLN B 1 7 ? 1.217 20.016 -6.051 1 79.56 7 GLN B CA 1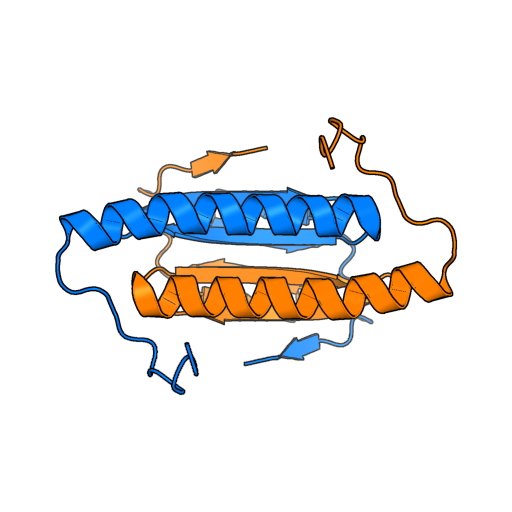
ATOM 716 C C . GLN B 1 7 ? 0.29 19.438 -4.98 1 79.56 7 GLN B C 1
ATOM 718 O O . GLN B 1 7 ? -0.718 20.062 -4.633 1 79.56 7 GLN B O 1
ATOM 723 N N . MET B 1 8 ? 0.5 18.266 -4.727 1 89.06 8 MET B N 1
ATOM 724 C CA . MET B 1 8 ? -0.257 17.641 -3.641 1 89.06 8 MET B CA 1
ATOM 725 C C . MET B 1 8 ? 0.063 18.297 -2.305 1 89.06 8 MET B C 1
ATOM 727 O O . MET B 1 8 ? 1.232 18.438 -1.94 1 89.06 8 MET B O 1
ATOM 731 N N . ARG B 1 9 ? -1.058 18.859 -1.73 1 93.31 9 ARG B N 1
ATOM 732 C CA . ARG B 1 9 ? -0.894 19.422 -0.398 1 93.31 9 ARG B CA 1
ATOM 733 C C . ARG B 1 9 ? -1.882 18.812 0.587 1 93.31 9 ARG B C 1
ATOM 735 O O . ARG B 1 9 ? -2.938 18.312 0.188 1 93.31 9 ARG B O 1
ATOM 742 N N . ARG B 1 10 ? -1.44 18.953 1.835 1 95.56 10 ARG B N 1
ATOM 743 C CA . ARG B 1 10 ? -2.305 18.453 2.9 1 95.56 10 ARG B CA 1
ATOM 744 C C . ARG B 1 10 ? -3.645 19.188 2.904 1 95.56 10 ARG B C 1
ATOM 746 O O . ARG B 1 10 ? -3.691 20.406 2.746 1 95.56 10 ARG B O 1
ATOM 753 N N . ILE B 1 11 ? -4.648 18.422 3.076 1 96.69 11 ILE B N 1
ATOM 754 C CA . ILE B 1 11 ? -5.98 19.016 3.176 1 96.69 11 ILE B CA 1
ATOM 755 C C . ILE B 1 11 ? -6.125 19.75 4.508 1 96.69 11 ILE B C 1
ATOM 757 O O . ILE B 1 11 ? -5.949 19.156 5.574 1 96.69 11 ILE B O 1
ATOM 761 N N . GLU B 1 12 ? -6.512 20.969 4.512 1 96.44 12 GLU B N 1
ATOM 762 C CA . GLU B 1 12 ? 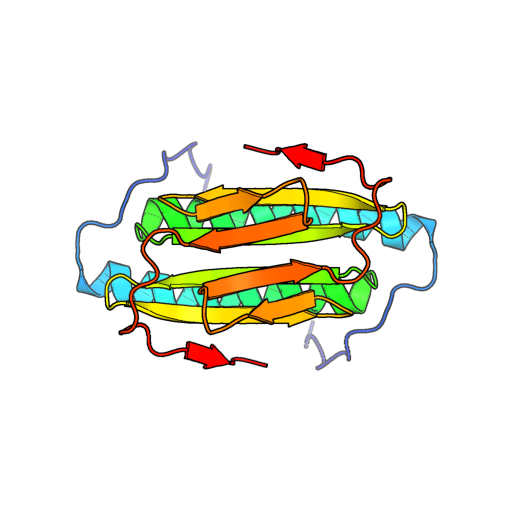-6.543 21.812 5.699 1 96.44 12 GLU B CA 1
ATOM 763 C C . GLU B 1 12 ? -7.805 21.562 6.52 1 96.44 12 GLU B C 1
ATOM 765 O O . GLU B 1 12 ? -7.758 21.547 7.75 1 96.44 12 GLU B O 1
ATOM 770 N N . ASN B 1 13 ? -8.93 21.469 5.906 1 96.75 13 ASN B N 1
ATOM 771 C CA . ASN B 1 13 ? -10.172 21.188 6.617 1 96.75 13 ASN B CA 1
ATOM 772 C C . ASN B 1 13 ? -10.18 19.797 7.215 1 96.75 13 ASN B C 1
ATOM 774 O O . ASN B 1 13 ? -10.109 18.797 6.488 1 96.75 13 ASN B O 1
ATOM 778 N N . PRO B 1 14 ? -10.266 19.703 8.5 1 95 14 PRO B N 1
ATOM 779 C CA . PRO B 1 14 ? -10.156 18.406 9.148 1 95 14 PRO B CA 1
ATOM 780 C C . PRO B 1 14 ? -11.273 17.453 8.75 1 95 14 PRO B C 1
ATOM 782 O O . PRO B 1 14 ? -11.062 16.234 8.664 1 95 14 PRO B O 1
ATOM 785 N N . VAL B 1 15 ? -12.43 17.984 8.562 1 96.25 15 VAL B N 1
ATOM 786 C CA . VAL B 1 15 ? -13.562 17.141 8.203 1 96.25 15 VAL B CA 1
ATOM 787 C C . VAL B 1 15 ? -13.328 16.516 6.832 1 96.25 15 VAL B C 1
ATOM 789 O O . VAL B 1 15 ? -13.484 15.305 6.66 1 96.25 15 VAL B O 1
ATOM 792 N N . HIS B 1 16 ? -12.93 17.25 5.871 1 97.12 16 HIS B N 1
ATOM 793 C CA . HIS B 1 16 ? -12.641 16.75 4.531 1 97.12 16 HIS B CA 1
ATOM 794 C C . HIS B 1 16 ? -11.445 15.805 4.543 1 97.12 16 HIS B C 1
ATOM 796 O O . HIS B 1 16 ? -11.438 14.797 3.836 1 97.12 16 HIS B O 1
ATOM 802 N N . ARG B 1 17 ? -10.461 16.188 5.336 1 96.69 17 ARG B N 1
ATOM 803 C CA . ARG B 1 17 ? -9.266 15.359 5.441 1 96.69 17 ARG B CA 1
ATOM 804 C C . ARG B 1 17 ? -9.617 13.969 5.957 1 96.69 17 ARG B C 1
ATOM 806 O O . ARG B 1 17 ? -9.102 12.969 5.453 1 96.69 17 ARG B O 1
ATOM 813 N N . ARG B 1 18 ? -10.438 13.914 6.828 1 95.5 18 ARG B N 1
ATOM 814 C CA . ARG B 1 18 ? -10.852 12.641 7.402 1 95.5 18 ARG B CA 1
ATOM 815 C C . ARG B 1 18 ? -11.625 11.805 6.383 1 95.5 18 ARG B C 1
ATOM 817 O O . ARG B 1 18 ? -11.406 10.602 6.266 1 95.5 18 ARG B O 1
ATOM 824 N N . VAL B 1 19 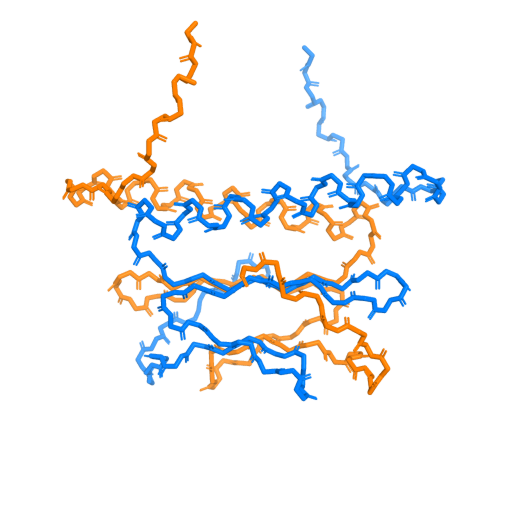? -12.516 12.508 5.695 1 97.25 19 VAL B N 1
ATOM 825 C CA . VAL B 1 19 ? -13.328 11.805 4.703 1 97.25 19 VAL B CA 1
ATOM 826 C C . VAL B 1 19 ? -12.422 11.266 3.592 1 97.25 19 VAL B C 1
ATOM 828 O O . VAL B 1 19 ? -12.562 10.117 3.178 1 97.25 19 VAL B O 1
ATOM 831 N N . THR B 1 20 ? -11.523 12.102 3.156 1 97.31 20 THR B N 1
ATOM 832 C CA . THR B 1 20 ? -10.586 11.672 2.119 1 97.31 20 THR B CA 1
ATOM 833 C C . THR B 1 20 ? -9.719 10.523 2.613 1 97.31 20 THR B C 1
ATOM 835 O O . THR B 1 20 ? -9.5 9.547 1.887 1 97.31 20 THR B O 1
ATOM 838 N N . PHE B 1 21 ? -9.289 10.609 3.795 1 97.25 21 PHE B N 1
ATOM 839 C CA . PHE B 1 21 ? -8.469 9.555 4.375 1 97.25 21 PHE B CA 1
ATOM 840 C C . PHE B 1 21 ? -9.188 8.211 4.309 1 97.25 21 PHE B C 1
ATOM 842 O O . PHE B 1 21 ? -8.617 7.215 3.854 1 97.25 21 PHE B O 1
ATOM 849 N N . CYS B 1 22 ? -10.422 8.195 4.605 1 96.19 22 CYS B N 1
ATOM 850 C CA . CYS B 1 22 ? -11.188 6.949 4.625 1 96.19 22 CYS B CA 1
ATOM 851 C C . CYS B 1 22 ? -11.352 6.387 3.217 1 96.19 22 CYS B C 1
ATOM 853 O O . CYS B 1 22 ? -11.164 5.191 2.998 1 96.19 22 CYS B O 1
ATOM 855 N N . LYS B 1 23 ? -11.609 7.258 2.416 1 97.19 23 LYS B N 1
ATOM 856 C CA . LYS B 1 23 ? -11.844 6.812 1.046 1 97.19 23 LYS B CA 1
ATOM 857 C C . LYS B 1 23 ? -10.555 6.289 0.411 1 97.19 23 LYS B C 1
ATOM 859 O O . LYS B 1 23 ? -10.547 5.219 -0.199 1 97.19 23 LYS B O 1
ATOM 864 N N . ARG B 1 24 ? -9.562 7.031 0.605 1 97.62 24 ARG B N 1
ATOM 865 C CA . ARG B 1 24 ? -8.312 6.676 -0.05 1 97.62 24 ARG B CA 1
ATOM 866 C C . ARG B 1 24 ? -7.668 5.465 0.619 1 97.62 24 ARG B C 1
ATOM 868 O O . ARG B 1 24 ? -7.031 4.645 -0.048 1 97.62 24 ARG B O 1
ATOM 875 N N . ARG B 1 25 ? -7.762 5.445 1.848 1 96 25 ARG B N 1
ATOM 876 C CA . ARG B 1 25 ? -7.215 4.281 2.539 1 96 25 ARG B CA 1
ATOM 877 C C . ARG B 1 25 ? -7.863 2.994 2.043 1 96 25 ARG B C 1
ATOM 879 O O . ARG B 1 25 ? -7.172 2.012 1.767 1 96 25 ARG B O 1
ATOM 886 N N . GLU B 1 26 ? -9.156 2.986 1.891 1 96.25 26 GLU B N 1
ATOM 887 C CA . GLU B 1 26 ? -9.867 1.813 1.393 1 96.25 26 GLU B CA 1
ATOM 888 C C . GLU B 1 26 ? -9.43 1.466 -0.028 1 96.25 26 GLU B C 1
ATOM 890 O O . GLU B 1 26 ? -9.219 0.295 -0.348 1 96.25 26 GLU B O 1
ATOM 895 N N . GLY B 1 27 ? -9.32 2.492 -0.802 1 96.94 27 GLY B N 1
ATOM 896 C CA . GLY B 1 27 ? -8.867 2.281 -2.166 1 96.94 27 GLY B CA 1
ATOM 897 C C . GLY B 1 27 ? -7.477 1.678 -2.244 1 96.94 27 GLY B C 1
ATOM 898 O O . GLY B 1 27 ? -7.227 0.787 -3.059 1 96.94 27 GLY B O 1
ATOM 899 N N . LEU B 1 28 ? -6.609 2.111 -1.424 1 97.75 28 LEU B N 1
ATOM 900 C CA . LEU B 1 28 ? -5.234 1.627 -1.394 1 97.75 28 LEU B CA 1
ATOM 901 C C . LEU B 1 28 ? -5.188 0.147 -1.028 1 97.75 28 LEU B C 1
ATOM 903 O O . LEU B 1 28 ? -4.52 -0.642 -1.703 1 97.75 28 LEU B O 1
ATOM 907 N N . LEU B 1 29 ? -5.926 -0.194 -0.003 1 97 29 LEU B N 1
ATOM 908 C CA . LEU B 1 29 ? -5.934 -1.579 0.455 1 97 29 LEU B CA 1
ATOM 909 C C . LEU B 1 29 ? -6.539 -2.498 -0.601 1 97 29 LEU B C 1
ATOM 911 O O . LEU B 1 29 ? -6.059 -3.613 -0.811 1 97 29 LEU B O 1
ATOM 915 N N . LYS B 1 30 ? -7.539 -1.993 -1.263 1 96.06 30 LYS B N 1
ATOM 916 C CA . LYS B 1 30 ? -8.156 -2.768 -2.338 1 96.06 30 LYS B CA 1
ATOM 917 C C . LYS B 1 30 ? -7.156 -3.037 -3.461 1 96.06 30 LYS B C 1
ATOM 919 O O . LYS B 1 30 ? -7.039 -4.168 -3.936 1 96.06 30 LYS B O 1
ATOM 924 N N . LYS B 1 31 ? -6.469 -2.018 -3.812 1 97.25 31 LYS B N 1
ATOM 925 C CA . LYS B 1 31 ? -5.5 -2.162 -4.895 1 97.25 31 LYS B CA 1
ATOM 926 C C . LYS B 1 31 ? -4.359 -3.096 -4.496 1 97.25 31 LYS B C 1
ATOM 928 O O . LYS B 1 31 ? -3.818 -3.818 -5.332 1 97.25 31 LYS B O 1
ATOM 933 N N . ALA B 1 32 ? -4 -3.031 -3.309 1 97.44 32 ALA B N 1
ATOM 934 C CA . ALA B 1 32 ? -2.957 -3.924 -2.812 1 97.44 32 ALA B CA 1
ATOM 935 C C . ALA B 1 32 ? -3.402 -5.383 -2.889 1 97.44 32 ALA B C 1
ATOM 937 O O . ALA B 1 32 ? -2.633 -6.25 -3.305 1 97.44 32 ALA B O 1
ATOM 938 N N . ARG B 1 33 ? -4.598 -5.66 -2.475 1 96.19 33 ARG B N 1
ATOM 939 C CA . ARG B 1 33 ? -5.137 -7.016 -2.541 1 96.19 33 ARG B CA 1
ATOM 940 C C . ARG B 1 33 ? -5.215 -7.504 -3.984 1 96.19 33 ARG B C 1
ATOM 942 O O . ARG B 1 33 ? -4.875 -8.656 -4.273 1 96.19 33 ARG B O 1
ATOM 949 N N . GLU B 1 34 ? -5.645 -6.691 -4.789 1 96.38 34 GLU B N 1
ATOM 950 C CA . GLU B 1 34 ? -5.727 -7.035 -6.207 1 96.38 34 GLU B CA 1
ATOM 951 C C . GLU B 1 34 ? -4.352 -7.383 -6.773 1 96.38 34 GLU B C 1
ATOM 953 O O . GLU B 1 34 ? -4.207 -8.359 -7.512 1 96.38 34 GLU B O 1
ATOM 958 N N . LEU B 1 35 ? -3.447 -6.559 -6.457 1 97 35 LEU B N 1
ATOM 959 C CA . LEU B 1 35 ? -2.084 -6.82 -6.906 1 97 35 LEU B CA 1
ATOM 960 C C . LEU B 1 35 ? -1.617 -8.195 -6.453 1 97 35 LEU B C 1
ATOM 962 O O . LEU B 1 35 ? -1.016 -8.945 -7.23 1 97 35 LEU B O 1
ATOM 966 N N . SER B 1 36 ? -1.916 -8.5 -5.234 1 96.5 36 SER B N 1
ATOM 967 C CA . SER B 1 36 ? -1.527 -9.789 -4.672 1 96.5 36 SER B CA 1
ATOM 968 C C . SER B 1 36 ? -2.172 -10.945 -5.434 1 96.5 36 SER B C 1
ATOM 970 O O . SER B 1 36 ? -1.499 -11.914 -5.781 1 96.5 36 SER B O 1
ATOM 972 N N . VAL B 1 37 ? -3.424 -10.883 -5.711 1 95.75 37 VAL B N 1
ATOM 973 C CA . VAL B 1 37 ? -4.164 -11.961 -6.352 1 95.75 37 VAL B CA 1
ATOM 974 C C . VAL B 1 37 ? -3.771 -12.055 -7.824 1 95.75 37 VAL B C 1
ATOM 976 O O . VAL B 1 37 ? -3.482 -13.148 -8.328 1 95.75 37 VAL B O 1
ATOM 979 N N . LEU B 1 38 ? -3.676 -10.977 -8.492 1 96.06 38 LEU B N 1
ATOM 980 C CA . LEU B 1 38 ? -3.414 -10.969 -9.922 1 96.06 38 LEU B CA 1
ATOM 981 C C . LEU B 1 38 ? -1.997 -11.445 -10.219 1 96.06 38 LEU B C 1
ATOM 983 O O . LEU B 1 38 ? -1.771 -12.156 -11.203 1 96.06 38 LEU B O 1
ATOM 987 N N . CYS B 1 39 ? -1.131 -11.039 -9.398 1 96.81 39 CYS B N 1
ATOM 988 C CA . CYS B 1 39 ? 0.267 -11.273 -9.742 1 96.81 39 CYS B CA 1
ATOM 989 C C . CYS B 1 39 ? 0.903 -12.281 -8.797 1 96.81 39 CYS B C 1
ATOM 991 O O . CYS B 1 39 ? 2.086 -12.602 -8.93 1 96.81 39 CYS B O 1
ATOM 993 N N . GLY B 1 40 ? 0.214 -12.656 -7.852 1 94.19 40 GLY B N 1
ATOM 994 C CA . GLY B 1 40 ? 0.779 -13.578 -6.879 1 94.19 40 GLY B CA 1
ATOM 995 C C . GLY B 1 40 ? 1.895 -12.961 -6.055 1 94.19 40 GLY B C 1
ATOM 996 O O . GLY B 1 40 ? 2.857 -13.648 -5.699 1 94.19 40 GLY B O 1
ATOM 997 N N . ALA B 1 41 ? 1.812 -11.727 -5.902 1 94.19 41 ALA B N 1
ATOM 998 C CA . ALA B 1 41 ? 2.854 -11.008 -5.172 1 94.19 41 ALA B CA 1
ATOM 999 C C . ALA B 1 41 ? 2.551 -10.977 -3.674 1 94.19 41 ALA B C 1
ATOM 1001 O O . ALA B 1 41 ? 1.389 -11.039 -3.268 1 94.19 41 ALA B O 1
ATOM 1002 N N . ASP B 1 42 ? 3.521 -10.953 -2.846 1 93.62 42 ASP B N 1
ATOM 1003 C CA . ASP B 1 42 ? 3.385 -10.664 -1.421 1 93.62 42 ASP B CA 1
ATOM 1004 C C . ASP B 1 42 ? 3.336 -9.156 -1.168 1 93.62 42 ASP B C 1
ATOM 1006 O O . ASP B 1 42 ? 4.293 -8.438 -1.47 1 93.62 42 ASP B O 1
ATOM 1010 N N . VAL B 1 43 ? 2.25 -8.734 -0.594 1 95.25 43 VAL B N 1
ATOM 1011 C CA . VAL B 1 43 ? 2.061 -7.301 -0.416 1 95.25 43 VAL B CA 1
ATOM 1012 C C . VAL B 1 43 ? 1.714 -7 1.041 1 95.25 43 VAL B C 1
ATOM 1014 O O . VAL B 1 43 ? 0.868 -7.676 1.635 1 95.25 43 VAL B O 1
ATOM 1017 N N . GLY B 1 44 ? 2.377 -6.047 1.665 1 94.75 44 GLY B N 1
ATOM 1018 C CA . GLY B 1 44 ? 2.078 -5.516 2.984 1 94.75 44 GLY B CA 1
ATOM 1019 C C . GLY B 1 44 ? 1.823 -4.02 2.982 1 94.75 44 GLY B C 1
ATOM 1020 O O . GLY B 1 44 ? 2.584 -3.258 2.381 1 94.75 44 GLY B O 1
ATOM 1021 N N . VAL B 1 45 ? 0.734 -3.592 3.586 1 95.44 45 VAL B N 1
ATOM 1022 C CA . VAL B 1 45 ? 0.406 -2.176 3.717 1 95.44 45 VAL B CA 1
ATOM 1023 C C . VAL B 1 45 ? 0.058 -1.858 5.168 1 95.44 45 VAL B C 1
ATOM 1025 O O . VAL B 1 45 ? -0.663 -2.617 5.82 1 95.44 45 VAL B O 1
ATOM 1028 N N . ILE B 1 46 ? 0.589 -0.786 5.625 1 93.19 46 ILE B N 1
ATOM 1029 C CA . ILE B 1 46 ? 0.257 -0.315 6.965 1 93.19 46 ILE B CA 1
ATOM 1030 C C . ILE B 1 46 ? 0.005 1.19 6.938 1 93.19 46 ILE B C 1
ATOM 1032 O O . ILE B 1 46 ? 0.779 1.944 6.34 1 93.19 46 ILE B O 1
ATOM 1036 N N . ILE B 1 47 ? -1.12 1.6 7.516 1 93.88 47 ILE B N 1
ATOM 1037 C CA . ILE B 1 47 ? -1.524 3.002 7.516 1 93.88 47 ILE B CA 1
ATOM 1038 C C . ILE B 1 47 ? -1.851 3.445 8.938 1 93.88 47 ILE B C 1
ATOM 1040 O O . ILE B 1 47 ? -2.578 2.758 9.656 1 93.88 47 ILE B O 1
ATOM 1044 N N . PHE B 1 48 ? -1.346 4.586 9.258 1 90.75 48 PHE B N 1
ATOM 1045 C CA . PHE B 1 48 ? -1.63 5.141 10.578 1 90.75 48 PHE B CA 1
ATOM 1046 C C . PHE B 1 48 ? -2.457 6.414 10.453 1 90.75 48 PHE B C 1
ATOM 1048 O O . PHE B 1 48 ? -2.098 7.328 9.711 1 90.75 48 PHE B O 1
ATOM 1055 N N . SER B 1 49 ? -3.529 6.391 11.203 1 86.81 49 SER B N 1
ATOM 1056 C CA . SER B 1 49 ? -4.363 7.59 11.211 1 86.81 49 SER B CA 1
ATOM 1057 C C . SER B 1 49 ? -3.877 8.594 12.25 1 86.81 49 SER B C 1
ATOM 1059 O O . SER B 1 49 ? -3.039 8.266 13.094 1 86.81 49 SER B O 1
ATOM 1061 N N . SER B 1 50 ? -4.449 9.828 12.109 1 84.5 50 SER B N 1
ATOM 1062 C CA . SER B 1 50 ? -4.117 10.875 13.07 1 84.5 50 SER B CA 1
ATOM 1063 C C . SER B 1 50 ? -4.656 10.539 14.461 1 84.5 50 SER B C 1
ATOM 1065 O O . SER B 1 50 ? -4.156 11.055 15.461 1 84.5 50 SER B O 1
ATOM 1067 N N . THR B 1 51 ? -5.621 9.711 14.484 1 81.12 51 THR B N 1
ATOM 1068 C CA . THR B 1 51 ? -6.223 9.344 15.766 1 81.12 51 THR B CA 1
ATOM 1069 C C . THR B 1 51 ? -5.457 8.195 16.406 1 81.12 51 THR B C 1
ATOM 1071 O O . THR B 1 51 ? -5.789 7.762 17.516 1 81.12 51 THR B O 1
ATOM 1074 N N . GLY B 1 52 ? -4.488 7.621 15.734 1 78.19 52 GLY B N 1
ATOM 1075 C CA . GLY B 1 52 ? -3.691 6.531 16.281 1 78.19 52 GLY B CA 1
ATOM 1076 C C . GLY B 1 52 ? -4.188 5.16 15.852 1 78.19 52 GLY B C 1
ATOM 1077 O O . GLY B 1 52 ? -3.643 4.141 16.281 1 78.19 52 GLY B O 1
ATOM 1078 N N . ARG B 1 53 ? -5.184 5.184 15.086 1 85.62 53 ARG B N 1
ATOM 1079 C CA . ARG B 1 53 ? -5.68 3.906 14.594 1 85.62 53 ARG B CA 1
ATOM 1080 C C . ARG B 1 53 ? -4.781 3.359 13.484 1 85.62 53 ARG B C 1
ATOM 1082 O O . ARG B 1 53 ? -4.309 4.117 12.633 1 85.62 53 ARG B O 1
ATOM 1089 N N . VAL B 1 54 ? -4.617 1.976 13.562 1 89.75 54 VAL B N 1
ATOM 1090 C CA . VAL B 1 54 ? -3.766 1.332 12.57 1 89.75 54 VAL B CA 1
ATOM 1091 C C . VAL B 1 54 ? -4.625 0.526 11.594 1 89.75 54 VAL B C 1
ATOM 1093 O O . VAL B 1 54 ? -5.492 -0.244 12.016 1 89.75 54 VAL B O 1
ATOM 1096 N N . HIS B 1 55 ? -4.484 0.755 10.328 1 92.06 55 HIS B N 1
ATOM 1097 C CA . HIS B 1 55 ? -5.07 -0.042 9.25 1 92.06 55 HIS B CA 1
ATOM 1098 C C . HIS B 1 55 ? -3.996 -0.808 8.484 1 92.06 55 HIS B C 1
ATOM 1100 O O . HIS B 1 55 ? -2.93 -0.262 8.188 1 92.06 55 HIS B O 1
ATOM 1106 N N . ASP B 1 56 ? -4.293 -2.098 8.258 1 90.69 56 ASP B N 1
ATOM 1107 C CA . ASP B 1 56 ? -3.225 -2.883 7.641 1 90.69 56 ASP B CA 1
ATOM 1108 C C . ASP B 1 56 ? -3.793 -3.93 6.684 1 90.69 56 ASP B C 1
ATOM 1110 O O . ASP B 1 56 ? -5 -4.184 6.68 1 90.69 56 ASP B O 1
ATOM 1114 N N . LEU B 1 57 ? -2.922 -4.41 5.797 1 93.69 57 LEU B N 1
ATOM 1115 C CA . LEU B 1 57 ? -3.148 -5.543 4.902 1 93.69 57 LEU B CA 1
ATOM 1116 C C . LEU B 1 57 ? -1.868 -6.344 4.707 1 93.69 57 LEU B C 1
ATOM 1118 O O . LEU B 1 57 ? -0.802 -5.773 4.469 1 93.69 57 LEU B O 1
ATOM 1122 N N . ALA B 1 58 ? -1.95 -7.598 4.953 1 93.31 58 ALA B N 1
ATOM 1123 C CA . ALA B 1 58 ? -0.83 -8.508 4.715 1 93.31 58 ALA B CA 1
ATOM 1124 C C . ALA B 1 58 ? -1.267 -9.711 3.885 1 93.31 58 ALA B C 1
ATOM 1126 O O . ALA B 1 58 ? -2.182 -10.438 4.273 1 93.31 58 ALA B O 1
ATOM 1127 N N . THR B 1 59 ? -0.564 -9.914 2.742 1 92.5 59 THR B N 1
ATOM 1128 C CA . THR B 1 59 ? -0.951 -11.023 1.875 1 92.5 59 THR B CA 1
ATOM 1129 C C . THR B 1 59 ? 0.218 -11.984 1.67 1 92.5 59 THR B C 1
ATOM 1131 O O . THR B 1 59 ? 1.38 -11.578 1.746 1 92.5 59 THR B O 1
ATOM 1134 N N . ASN B 1 60 ? -0.088 -13.203 1.248 1 85.88 60 ASN B N 1
ATOM 1135 C CA . ASN B 1 60 ? 0.768 -14.25 0.696 1 85.88 60 ASN B CA 1
ATOM 1136 C C . ASN B 1 60 ? 2.072 -14.375 1.478 1 85.88 60 ASN B C 1
ATOM 1138 O O . ASN B 1 60 ? 3.146 -14.5 0.885 1 85.88 60 ASN B O 1
ATOM 1142 N N . GLY B 1 61 ? 2.162 -14.133 2.674 1 81.56 61 GLY B N 1
ATOM 1143 C CA . GLY B 1 61 ? 3.367 -14.367 3.451 1 81.56 61 GLY B CA 1
ATOM 1144 C C . GLY B 1 61 ? 3.785 -13.172 4.285 1 81.56 61 GLY B C 1
ATOM 1145 O O . GLY B 1 61 ? 4.754 -13.25 5.043 1 81.56 61 GLY B O 1
ATOM 1146 N N . CYS B 1 62 ? 3.207 -12.203 4 1 88.56 62 CYS B N 1
ATOM 1147 C CA . CYS B 1 62 ? 3.428 -11.078 4.902 1 88.56 62 CYS B CA 1
ATOM 1148 C C . CYS B 1 62 ? 2.613 -11.234 6.18 1 88.56 62 CYS B C 1
ATOM 1150 O O . CYS B 1 62 ? 1.525 -11.812 6.16 1 88.56 62 CYS B O 1
ATOM 1152 N N . VAL B 1 63 ? 3.26 -10.75 7.254 1 88.06 63 VAL B N 1
ATOM 1153 C CA . VAL B 1 63 ? 2.584 -10.859 8.547 1 88.06 63 VAL B CA 1
ATOM 1154 C C . VAL B 1 63 ? 2.652 -9.516 9.273 1 88.06 63 VAL B C 1
ATOM 1156 O O . VAL B 1 63 ? 3.68 -8.836 9.242 1 88.06 63 VAL B O 1
ATOM 1159 N N . LEU B 1 64 ? 1.526 -9.25 9.805 1 85.5 64 LEU B N 1
ATOM 1160 C CA . LEU B 1 64 ? 1.495 -8.062 10.656 1 85.5 64 LEU B CA 1
ATOM 1161 C C . LEU B 1 64 ? 1.912 -8.406 12.086 1 85.5 64 LEU B C 1
ATOM 1163 O O . LEU B 1 64 ? 1.45 -9.406 12.648 1 85.5 64 LEU B O 1
ATOM 1167 N N . GLN B 1 65 ? 2.83 -7.699 12.531 1 83.5 65 GLN B N 1
ATOM 1168 C CA . GLN B 1 65 ? 3.205 -7.805 13.938 1 83.5 65 GLN B CA 1
ATOM 1169 C C . GLN B 1 65 ? 2.619 -6.652 14.758 1 83.5 65 GLN B C 1
ATOM 1171 O O . GLN B 1 65 ? 3.094 -5.52 14.664 1 83.5 65 GLN B O 1
ATOM 1176 N N . ASN B 1 66 ? 1.643 -6.906 15.516 1 75.44 66 ASN B N 1
ATOM 1177 C CA . ASN B 1 66 ? 0.845 -5.918 16.234 1 75.44 66 ASN B CA 1
ATOM 1178 C C . ASN B 1 66 ? 1.66 -5.219 17.312 1 75.44 66 ASN B C 1
ATOM 1180 O O . ASN B 1 66 ? 1.504 -4.02 17.531 1 75.44 66 ASN B O 1
ATOM 1184 N N . SER B 1 67 ? 2.486 -6.051 17.953 1 73.88 67 SER B N 1
ATOM 1185 C CA . SER B 1 67 ? 3.254 -5.508 19.078 1 73.88 67 SER B CA 1
ATOM 1186 C C . SER B 1 67 ? 4.148 -4.355 18.625 1 73.88 67 SER B C 1
ATOM 1188 O O . SER B 1 67 ? 4.387 -3.416 19.375 1 73.88 67 SER B O 1
ATOM 1190 N N . CYS B 1 68 ? 4.551 -4.316 17.391 1 71.19 68 CYS B N 1
ATOM 1191 C CA . CYS B 1 68 ? 5.465 -3.285 16.922 1 71.19 68 CYS B CA 1
ATOM 1192 C C . CYS B 1 68 ? 4.879 -2.539 15.727 1 71.19 68 CYS B C 1
ATOM 1194 O O . CYS B 1 68 ? 5.535 -1.677 15.141 1 71.19 68 CYS B O 1
ATOM 1196 N N . CYS B 1 69 ? 3.707 -2.709 15.516 1 80.56 69 CYS B N 1
ATOM 1197 C CA . CYS B 1 69 ? 3.051 -2.078 14.375 1 80.56 69 CYS B CA 1
ATOM 1198 C C . CYS B 1 69 ? 3.895 -2.217 13.117 1 80.56 69 CYS B C 1
ATOM 1200 O O . CYS B 1 69 ? 4.266 -1.216 12.5 1 80.56 69 CYS B O 1
ATOM 1202 N N . SER B 1 70 ? 4.355 -3.488 12.844 1 86.06 70 SER B N 1
ATOM 1203 C CA . SER B 1 70 ? 5.258 -3.729 11.719 1 86.06 70 SER B CA 1
ATOM 1204 C C . SER B 1 70 ? 4.719 -4.82 10.797 1 86.06 70 SER B C 1
ATOM 1206 O O . SER B 1 70 ? 4.031 -5.738 11.25 1 86.06 70 SER B O 1
ATOM 1208 N N . ILE B 1 71 ? 5.027 -4.707 9.547 1 88.56 71 ILE B N 1
ATOM 1209 C CA . ILE B 1 71 ? 4.762 -5.746 8.562 1 88.56 71 ILE B CA 1
ATOM 1210 C C . ILE B 1 71 ? 6.078 -6.387 8.125 1 88.56 71 ILE B C 1
ATOM 1212 O O . ILE B 1 71 ? 7.043 -5.684 7.812 1 88.56 71 ILE B O 1
ATOM 1216 N N . VAL B 1 72 ? 6.105 -7.711 8.156 1 86.94 72 VAL B N 1
ATOM 1217 C CA . VAL B 1 72 ? 7.32 -8.445 7.832 1 86.94 72 VAL B CA 1
ATOM 1218 C C . VAL B 1 72 ? 7.016 -9.516 6.785 1 86.94 72 VAL B C 1
ATOM 1220 O O . VAL B 1 72 ? 5.918 -10.07 6.762 1 86.94 72 VAL B O 1
ATOM 1223 N N . ASN B 1 73 ? 7.918 -9.578 5.801 1 84.75 73 ASN B N 1
ATOM 1224 C CA . ASN B 1 73 ? 7.852 -10.719 4.898 1 84.75 73 ASN B CA 1
ATOM 1225 C C . ASN B 1 73 ? 8.656 -11.898 5.43 1 84.75 73 ASN B C 1
ATOM 1227 O O . ASN B 1 73 ? 9.852 -11.773 5.711 1 84.75 73 ASN B O 1
ATOM 1231 N N . LEU B 1 74 ? 8.023 -12.969 5.598 1 82 74 LEU B N 1
ATOM 1232 C CA . LEU B 1 74 ? 8.664 -14.141 6.199 1 82 74 LEU B CA 1
ATOM 1233 C C . LEU B 1 74 ? 9.57 -14.836 5.195 1 82 74 LEU B C 1
ATOM 1235 O O . LEU B 1 74 ? 10.453 -15.617 5.582 1 82 74 LEU B O 1
ATOM 1239 N N . LYS B 1 75 ? 9.414 -14.547 3.967 1 77 75 LYS B N 1
ATOM 1240 C CA . LYS B 1 75 ? 10.219 -15.18 2.924 1 77 75 LYS B CA 1
ATOM 1241 C C . LYS B 1 75 ? 11.453 -14.352 2.602 1 77 75 LYS B C 1
ATOM 1243 O O . LYS B 1 75 ? 12.25 -14.719 1.738 1 77 75 LYS B O 1
ATOM 1248 N N . CYS B 1 76 ? 11.523 -13.227 3.361 1 73.69 76 CYS B N 1
ATOM 1249 C CA . CYS B 1 76 ? 12.641 -12.336 3.068 1 73.69 76 CYS B CA 1
ATOM 1250 C C . CYS B 1 76 ? 13.977 -13.047 3.244 1 73.69 76 CYS B C 1
ATOM 1252 O O . CYS B 1 76 ? 14.258 -13.586 4.316 1 73.69 76 CYS B O 1
ATOM 1254 N N . ASP B 1 77 ? 14.461 -13.555 2.256 1 68.69 77 ASP B N 1
ATOM 1255 C CA . ASP B 1 77 ? 15.781 -14.18 2.303 1 68.69 77 ASP B CA 1
ATOM 1256 C C . ASP B 1 77 ? 16.875 -13.164 2.008 1 68.69 77 ASP B C 1
ATOM 1258 O O . ASP B 1 77 ? 16.609 -12.086 1.477 1 68.69 77 ASP B O 1
ATOM 1262 N N . SER B 1 78 ? 18 -13.391 2.635 1 62.38 78 SER B N 1
ATOM 1263 C CA . SER B 1 78 ? 19.188 -12.555 2.508 1 62.38 78 SER B CA 1
ATOM 1264 C C . SER B 1 78 ? 19.438 -12.164 1.054 1 62.38 78 SER B C 1
ATOM 1266 O O . SER B 1 78 ? 20.25 -11.273 0.773 1 62.38 78 SER B O 1
ATOM 1268 N N . THR B 1 79 ? 18.734 -12.695 0.133 1 60.88 79 THR B N 1
ATOM 1269 C CA . THR B 1 79 ? 19.078 -12.422 -1.255 1 60.88 79 THR B CA 1
ATOM 1270 C C . THR B 1 79 ? 18.172 -11.336 -1.838 1 60.88 79 THR B C 1
ATOM 1272 O O . THR B 1 79 ? 18.359 -10.922 -2.984 1 60.88 79 THR B O 1
ATOM 1275 N N . SER B 1 80 ? 17.281 -10.828 -1.073 1 63.66 80 SER B N 1
ATOM 1276 C CA . SER B 1 80 ? 16.328 -9.883 -1.653 1 63.66 80 SER B CA 1
ATOM 1277 C C . SER B 1 80 ? 16.969 -8.523 -1.881 1 63.66 80 SER B C 1
ATOM 1279 O O . SER B 1 80 ? 17.688 -8.016 -1.017 1 63.66 80 SER B O 1
ATOM 1281 N N . GLU B 1 81 ? 17.094 -8.164 -3.18 1 69.19 81 GLU B N 1
ATOM 1282 C CA . GLU B 1 81 ? 17.578 -6.828 -3.523 1 69.19 81 GLU B CA 1
ATOM 1283 C C . GLU B 1 81 ? 16.547 -5.762 -3.178 1 69.19 81 GLU B C 1
ATOM 1285 O O . GLU B 1 81 ? 15.367 -5.906 -3.498 1 69.19 81 GLU B O 1
ATOM 1290 N N . MET B 1 82 ? 16.875 -4.855 -2.266 1 67.75 82 MET B N 1
ATOM 1291 C CA . MET B 1 82 ? 15.992 -3.787 -1.816 1 67.75 82 MET B CA 1
ATOM 1292 C C . MET B 1 82 ? 16.062 -2.586 -2.752 1 67.75 82 MET B C 1
ATOM 1294 O O . MET B 1 82 ? 17.156 -2.115 -3.076 1 67.75 82 MET B O 1
ATOM 1298 N N . PHE B 1 83 ? 14.867 -2.236 -3.477 1 67.88 83 PHE B N 1
ATOM 1299 C CA . PHE B 1 83 ? 14.805 -1.031 -4.297 1 67.88 83 PHE B CA 1
ATOM 1300 C C . PHE B 1 83 ? 14 0.057 -3.598 1 67.88 83 PHE B C 1
ATOM 1302 O O . PHE B 1 83 ? 12.891 -0.193 -3.125 1 67.88 83 PHE B O 1
ATOM 1309 N N . SER B 1 84 ? 14.727 1.057 -2.893 1 62.31 84 SER B N 1
ATOM 1310 C CA . SER B 1 84 ? 14.016 2.199 -2.326 1 62.31 84 SER B CA 1
ATOM 1311 C C . SER B 1 84 ? 13.406 3.068 -3.422 1 62.31 84 SER B C 1
ATOM 1313 O O . SER B 1 84 ? 14.102 3.494 -4.344 1 62.31 84 SER B O 1
ATOM 1315 N N . ILE B 1 85 ? 12.109 3.146 -3.598 1 59.88 85 ILE B N 1
ATOM 1316 C CA . ILE B 1 85 ? 11.5 4.012 -4.602 1 59.88 85 ILE B CA 1
ATOM 1317 C C . ILE B 1 85 ? 11.531 5.461 -4.121 1 59.88 85 ILE B C 1
ATOM 1319 O O . ILE B 1 85 ? 11.406 6.391 -4.922 1 59.88 85 ILE B O 1
ATOM 1323 N N . TYR B 1 86 ? 11.508 5.695 -2.818 1 51.88 86 TYR B N 1
ATOM 1324 C CA . TYR B 1 86 ? 11.477 7.098 -2.432 1 51.88 86 TYR B CA 1
ATOM 1325 C C . TYR B 1 86 ? 12.867 7.598 -2.074 1 51.88 86 TYR B C 1
ATOM 1327 O O . TYR B 1 86 ? 13.695 6.836 -1.563 1 51.88 86 TYR B O 1
#

InterPro domains:
  IPR002100 Transcription factor, MADS-box [PF00319] (10-55)
  IPR002100 Transcription factor, MADS-box [PR00404] (3-23)
  IPR002100 Transcription factor, MADS-box [PR00404] (23-38)
  IPR002100 Transcription factor, MADS-box [PR00404] (38-59)
  IPR002100 Transcription factor, MADS-box [PS00350] (3-57)
  IPR002100 Transcription factor, MADS-box [PS50066] (1-61)
  IPR002100 Transcription factor, MADS-box [SM00432] (1-60)
  IPR036879 Transcription factor, MADS-box superfamily [G3DSA:3.40.1810.10] (15-82)
  IPR036879 Transcription factor, MADS-box superfamily [SSF55455] (1-61)
  IPR050142 MADS-box/MEF2 Transcription Factor [PTHR48019] (3-61)

Sequence (172 aa):
MVRGKVQMRRIENPVHRRVTFCKRREGLLKKARELSVLCGADVGVIIFSSTGRVHDLATNGCVLQNSCCSIVNLKCDSTSEMFSIYMVRGKVQMRRIENPVHRRVTFCKRREGLLKKARELSVLCGADVGVIIFSSTGRVHDLATNGCVLQNSCCSIVNLKCDSTSEMFSIY

Foldseek 3Di:
DVPPPPDDDQDDDPVVNVVVCVVVVVVVQVVQVVCCVVPVDWGKDWDADPVGDIDIDTDDAWDQDPVVRDIDRPPDDPPDDDDDPD/DPPPPPDDDQDDDPVVNVVVCVVVVVVVQVVQVVCCVVVVDWGKDWDADPVGDIDIDTDDAWDQDPVVRDIDRPPDDPPDDDDDPD

Organism: Setaria italica (NCBI:txid4555)

pLDDT: mean 84.5, std 15.97, range [28.69, 97.81]

Nearest PDB structures (foldseek):
  1mnm-assembly1_B  TM=9.379E-01  e=1.103E-04  Saccharomyces cerevisiae
  3p57-assembly1_D  TM=8.751E-01  e=1.033E-04  Homo sapiens
  1hbx-assembly1_A  TM=9.150E-01  e=1.629E-04  Homo sapiens
  3p57-assembly1_I  TM=8.728E-01  e=1.033E-04  Homo sapiens
  1n6j-assembly1_A  TM=8.766E-01  e=2.255E-04  Homo sapiens

Radius of gyration: 16.09 Å; Cα contacts (8 Å, |Δi|>4): 318; chains: 2; bounding box: 40×39×42 Å

Solvent-accessible surface area (backbone atoms only — not comparable to full-atom values): 9487 Å² total; per-residue (Å²): 127,78,75,61,90,66,76,83,53,58,51,79,55,64,71,58,24,51,54,50,43,54,53,49,52,52,51,50,54,50,52,46,50,48,48,23,45,32,51,66,25,29,30,30,39,39,36,35,45,92,85,41,39,35,42,43,44,56,31,83,54,30,41,74,38,75,92,52,47,24,36,32,37,74,77,60,47,97,77,47,50,78,45,76,74,114,129,80,76,62,90,66,76,83,55,58,50,79,54,63,69,59,24,50,53,49,42,54,54,49,51,51,52,50,54,50,52,45,53,47,47,23,44,30,49,67,26,29,30,31,39,41,37,34,46,92,86,43,41,34,42,41,44,56,32,84,54,29,41,74,38,75,95,52,48,25,36,33,37,75,76,62,48,97,76,48,50,77,46,75,74,115

Secondary structure (DSSP, 8-state):
-----PPP----SHHHHHHHHHHHHHHHHHHHHHHHHHH--EEEEEEE-TTS-EEEEE-BTEEEETTTTEEEETT--TT--EEE--/-----PPP----SHHHHHHHHHHHHHHHHHHHHHHHHHH--EEEEEEE-TTS-EEEEE-BTEEEEGGGTEEEETT--TT--EEE--